Protein AF-C0HF50-F1 (afdb_monomer_lite)

pLDDT: mean 72.42, std 16.29, range [38.72, 94.12]

Secondary structure (DSSP, 8-state):
-HHHHTT---S-HHHHHHHHHHHHHHHHHHHHHHHHHHHHHHHTSTTHHHH----HHHHHHHHHTTT-------------------------------------

Sequence (104 aa):
MFQKQSKWVISDRDLQQKTCHLVVQAVVPVYRSFMQNYGPLVEQDVSASRYVKYSAEDLDKMLNTLFLSKPGRPMRAGSFQIKNSNDKITSAMTGLYRSASTLK

InterPro domains:
  IPR004140 Exocyst complex component Exo70 [PTHR12542] (2-67)
  IPR016159 Cullin repeat-like-containing domain superfamily [SSF74788] (2-67)
  IPR046364 Exocyst complex subunit Exo70, C-terminal [PF03081] (1-64)

Foldseek 3Di:
DLVVQQPAADPDPVVLQVVLVVVLVVPLVVVVVVCVVCVVVLVVDPVSCVPDPDDSVRVSVSSSSGNDPPPPPPPPPPPPPPPPPPPPPPPDDDDDDDDDDDDD

Radius of gyration: 35.07 Å; chains: 1; bounding box: 58×60×101 Å

Organism: Zea mays (NCBI:txid4577)

Structure (mmCIF, N/CA/C/O backbone):
data_AF-C0HF50-F1
#
_entry.id   AF-C0HF50-F1
#
loop_
_atom_site.group_PDB
_atom_site.id
_atom_site.type_symbol
_atom_site.label_atom_id
_atom_site.label_alt_id
_atom_site.label_comp_id
_atom_site.label_asym_id
_atom_site.label_entity_id
_atom_site.label_seq_id
_atom_site.pdbx_PDB_ins_code
_atom_site.Cartn_x
_atom_site.Cartn_y
_atom_site.Cartn_z
_atom_site.occupancy
_atom_site.B_iso_or_equiv
_atom_site.auth_seq_id
_atom_site.auth_comp_id
_atom_site.auth_asym_id
_atom_site.auth_atom_id
_atom_site.pdbx_PDB_model_num
ATOM 1 N N . MET A 1 1 ? -11.436 1.992 -6.227 1.00 63.19 1 MET A N 1
ATOM 2 C CA . MET A 1 1 ? -11.851 1.325 -4.969 1.00 63.19 1 MET A CA 1
ATOM 3 C C . MET A 1 1 ? -11.382 2.057 -3.713 1.00 63.19 1 MET A C 1
ATOM 5 O O . MET A 1 1 ? -12.225 2.320 -2.864 1.00 63.19 1 MET A O 1
ATOM 9 N N . PHE A 1 2 ? -10.109 2.463 -3.621 1.00 65.44 2 PHE A N 1
ATOM 10 C CA . PHE A 1 2 ? -9.532 3.113 -2.431 1.00 65.44 2 PHE A CA 1
ATOM 11 C C . PHE A 1 2 ? -10.361 4.280 -1.855 1.00 65.44 2 PHE A C 1
ATOM 13 O O . PHE A 1 2 ? -10.664 4.284 -0.671 1.00 65.44 2 PHE A O 1
ATOM 20 N N . GLN A 1 3 ? -10.836 5.219 -2.685 1.00 70.44 3 GLN A N 1
ATOM 21 C CA . GLN A 1 3 ? -11.644 6.365 -2.220 1.00 70.44 3 GLN A CA 1
ATOM 22 C C . GLN A 1 3 ? -12.982 5.995 -1.552 1.00 70.44 3 GLN A C 1
ATOM 24 O O . GLN A 1 3 ? -13.552 6.807 -0.824 1.00 70.44 3 GLN A O 1
ATOM 29 N N . LYS A 1 4 ? -13.531 4.809 -1.846 1.00 75.00 4 LYS A N 1
ATOM 30 C CA . LYS A 1 4 ? -14.760 4.320 -1.207 1.00 75.00 4 LYS A CA 1
ATOM 31 C C . LYS A 1 4 ? -14.433 3.681 0.144 1.00 75.00 4 LYS A C 1
ATOM 33 O O . LYS A 1 4 ? -15.082 4.007 1.129 1.00 75.00 4 LYS A O 1
ATOM 38 N N . GLN A 1 5 ? -13.400 2.840 0.188 1.00 70.56 5 GLN A N 1
ATOM 39 C CA . GLN A 1 5 ? -12.967 2.121 1.394 1.00 70.56 5 GLN A CA 1
ATOM 40 C C . GLN A 1 5 ? -12.298 3.034 2.427 1.00 70.56 5 GLN A C 1
ATOM 42 O O . GLN A 1 5 ? -12.470 2.829 3.620 1.00 70.56 5 GLN A O 1
ATOM 47 N N . SER A 1 6 ? -11.631 4.109 2.000 1.00 69.12 6 SER A N 1
ATOM 48 C CA . SER A 1 6 ? -11.047 5.107 2.907 1.00 69.12 6 SER A CA 1
ATOM 49 C C . SER A 1 6 ? -12.082 5.941 3.673 1.00 69.12 6 SER A C 1
ATOM 51 O O . SER A 1 6 ? -11.722 6.733 4.542 1.00 69.12 6 SER A O 1
ATOM 53 N N . LYS A 1 7 ? -13.375 5.803 3.348 1.00 74.88 7 LYS A N 1
ATOM 54 C CA . LYS A 1 7 ? -14.477 6.397 4.119 1.00 74.88 7 LYS A CA 1
ATOM 55 C C . LYS A 1 7 ? -14.957 5.491 5.248 1.00 74.88 7 LYS A C 1
ATOM 57 O O . LYS A 1 7 ? -15.673 5.974 6.119 1.00 74.88 7 LYS A O 1
ATOM 62 N N . TRP A 1 8 ? -14.625 4.204 5.208 1.00 83.19 8 TRP A N 1
ATOM 63 C CA . TRP A 1 8 ? -15.006 3.272 6.260 1.00 83.19 8 TRP A CA 1
ATOM 64 C C . TRP A 1 8 ? -14.126 3.505 7.477 1.00 83.19 8 TRP A C 1
ATOM 66 O O . TRP A 1 8 ? -12.946 3.818 7.346 1.00 83.19 8 TRP A O 1
ATOM 76 N N . VAL A 1 9 ? -14.718 3.373 8.656 1.00 79.75 9 VAL A N 1
ATOM 77 C CA . VAL A 1 9 ? -14.032 3.556 9.930 1.00 79.75 9 VAL A CA 1
ATOM 78 C C . VAL A 1 9 ? -14.242 2.292 10.741 1.00 79.75 9 VAL A C 1
ATOM 80 O O . VAL A 1 9 ? -15.377 1.859 10.923 1.00 79.75 9 VAL A O 1
ATOM 83 N N . ILE A 1 10 ? -13.142 1.709 11.208 1.00 83.81 10 ILE A N 1
ATOM 84 C CA . ILE A 1 10 ? -13.156 0.606 12.167 1.00 83.81 10 ILE A CA 1
ATOM 85 C C . ILE A 1 10 ? -12.795 1.219 13.524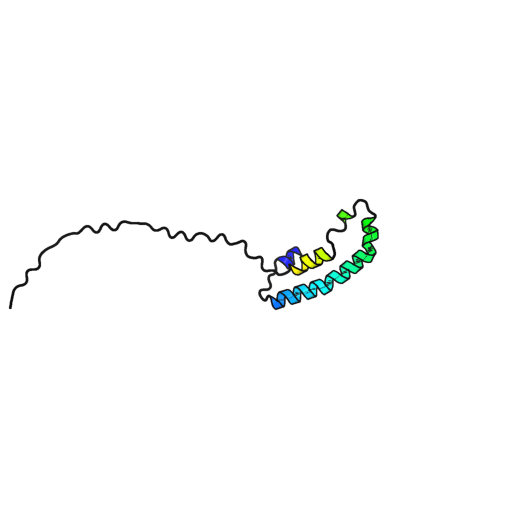 1.00 83.81 10 ILE A C 1
ATOM 87 O O . ILE A 1 10 ? -11.729 1.815 13.668 1.00 83.81 10 ILE A O 1
ATOM 91 N N . SER A 1 11 ? -13.709 1.135 14.495 1.00 81.00 11 SER A N 1
ATOM 92 C CA . SER A 1 11 ? -13.539 1.749 15.823 1.00 81.00 11 SER A CA 1
ATOM 93 C C . SER A 1 11 ? -12.514 1.015 16.691 1.00 81.00 11 SER A C 1
ATOM 95 O O . SER A 1 11 ? -11.818 1.642 17.486 1.00 81.00 11 SER A O 1
ATOM 97 N N . ASP A 1 12 ? -12.420 -0.306 16.529 1.00 88.00 12 ASP A N 1
ATOM 98 C CA . ASP A 1 12 ? -11.432 -1.148 17.201 1.00 88.00 12 ASP A CA 1
ATOM 99 C C . ASP A 1 12 ? -10.065 -1.000 16.518 1.00 88.00 12 ASP A C 1
ATOM 101 O O . ASP A 1 12 ? -9.905 -1.302 15.332 1.00 88.00 12 ASP A O 1
ATOM 105 N N . ARG A 1 13 ? -9.077 -0.517 17.275 1.00 85.81 13 ARG A N 1
ATOM 106 C CA . ARG A 1 13 ? -7.728 -0.230 16.776 1.00 85.81 13 ARG A CA 1
ATOM 107 C C . ARG A 1 13 ? -6.949 -1.497 16.437 1.00 85.81 13 ARG A C 1
ATOM 109 O O . ARG A 1 13 ? -6.258 -1.509 15.421 1.00 85.81 13 ARG A O 1
ATOM 116 N N . ASP A 1 14 ? -7.099 -2.562 17.217 1.00 87.19 14 ASP A N 1
ATOM 117 C CA . ASP A 1 14 ? -6.366 -3.810 16.999 1.00 87.19 14 ASP A CA 1
ATOM 118 C C . ASP A 1 14 ? -6.920 -4.547 15.782 1.00 87.19 14 ASP A C 1
ATOM 120 O O . ASP A 1 14 ? -6.167 -5.054 14.944 1.00 87.19 14 ASP A O 1
ATOM 124 N N . LEU A 1 15 ? -8.249 -4.571 15.648 1.00 89.25 15 LEU A N 1
ATOM 125 C CA . LEU A 1 15 ? -8.910 -5.135 14.474 1.00 89.25 15 LEU A CA 1
ATOM 126 C C . LEU A 1 15 ? -8.550 -4.352 13.207 1.00 89.25 15 LEU A C 1
ATOM 128 O O . LEU A 1 15 ? -8.251 -4.947 12.167 1.00 89.25 15 LEU A O 1
ATOM 132 N N . GLN A 1 16 ? -8.553 -3.022 13.294 1.00 88.75 16 GLN A N 1
ATOM 133 C CA . GLN A 1 16 ? -8.168 -2.146 12.196 1.00 88.75 16 GLN A CA 1
ATOM 134 C C . GLN A 1 16 ? -6.724 -2.413 11.755 1.00 88.75 16 GLN A C 1
ATOM 136 O O . GLN A 1 16 ? -6.489 -2.662 10.573 1.00 88.75 16 GLN A O 1
ATOM 141 N N . GLN A 1 17 ? -5.775 -2.423 12.693 1.00 88.62 17 GLN A N 1
ATOM 142 C CA . GLN A 1 17 ? -4.363 -2.643 12.394 1.00 88.62 17 GLN A CA 1
ATOM 143 C C . GLN A 1 17 ? -4.128 -4.014 11.749 1.00 88.62 17 GLN A C 1
ATOM 145 O O . GLN A 1 17 ? -3.437 -4.101 10.733 1.00 88.62 17 GLN A O 1
ATOM 150 N N . LYS A 1 18 ? -4.750 -5.078 12.277 1.00 92.56 18 LYS A N 1
ATOM 151 C CA . LYS A 1 18 ? -4.679 -6.426 11.686 1.00 92.56 18 LYS A CA 1
ATOM 152 C C . LYS A 1 18 ? -5.232 -6.450 10.265 1.00 92.56 18 LYS A C 1
ATOM 154 O O . LYS A 1 18 ? -4.618 -7.032 9.376 1.00 92.56 18 LYS A O 1
ATOM 159 N N . THR A 1 19 ? -6.361 -5.785 10.035 1.00 91.12 19 THR A N 1
ATOM 160 C CA . THR A 1 19 ? -6.985 -5.714 8.708 1.00 91.12 19 THR A CA 1
ATOM 161 C C . THR A 1 19 ? -6.083 -4.989 7.711 1.00 91.12 19 THR A C 1
ATOM 163 O O . THR A 1 19 ? -5.835 -5.513 6.627 1.00 91.12 19 THR A O 1
ATOM 166 N N . CYS A 1 20 ? -5.543 -3.820 8.075 1.00 90.25 20 CYS A N 1
ATOM 167 C CA . CYS A 1 20 ? -4.596 -3.090 7.229 1.00 90.25 20 CYS A CA 1
ATOM 168 C C . CYS A 1 20 ? -3.365 -3.939 6.906 1.00 90.25 20 CYS A C 1
ATOM 170 O O . CYS A 1 20 ? -2.970 -4.023 5.745 1.00 90.25 20 CYS A O 1
ATOM 172 N N . HIS A 1 21 ? -2.816 -4.631 7.907 1.00 91.56 21 HIS A N 1
ATOM 173 C CA . HIS A 1 21 ? -1.664 -5.506 7.723 1.00 91.56 21 HIS A CA 1
ATOM 174 C C . HIS A 1 21 ? -1.945 -6.641 6.727 1.00 91.56 21 HIS A C 1
ATOM 176 O O . HIS A 1 21 ? -1.149 -6.870 5.819 1.00 91.56 21 HIS A O 1
ATOM 182 N N . LEU A 1 22 ? -3.099 -7.308 6.835 1.00 93.56 22 LEU A N 1
ATOM 183 C CA . LEU A 1 22 ? -3.499 -8.362 5.896 1.00 93.56 22 LEU A CA 1
ATOM 184 C C . LEU A 1 22 ? -3.668 -7.830 4.466 1.00 93.56 22 LEU A C 1
ATOM 186 O O . LEU A 1 22 ? -3.246 -8.475 3.509 1.00 93.56 22 LEU A O 1
ATOM 190 N N . VAL A 1 23 ? -4.247 -6.637 4.306 1.00 92.19 23 VAL A N 1
ATOM 191 C CA . VAL A 1 23 ? -4.397 -5.998 2.989 1.00 92.19 23 VAL A CA 1
ATOM 192 C C . VAL A 1 23 ? -3.032 -5.667 2.380 1.00 92.19 23 VAL A C 1
ATOM 194 O O . VAL A 1 23 ? -2.807 -5.942 1.202 1.00 92.19 23 VAL A O 1
ATOM 197 N N . VAL A 1 24 ? -2.106 -5.120 3.171 1.00 93.19 24 VAL A N 1
ATOM 198 C CA . VAL A 1 24 ? -0.723 -4.850 2.746 1.00 93.19 24 VAL A CA 1
ATOM 199 C C . VAL A 1 24 ? -0.037 -6.141 2.299 1.00 93.19 24 VAL A C 1
ATOM 201 O O . VAL A 1 24 ? 0.507 -6.188 1.196 1.00 93.19 24 VAL A O 1
ATOM 204 N N . GLN A 1 25 ? -0.122 -7.204 3.103 1.00 93.12 25 GLN A N 1
ATOM 205 C CA . GLN A 1 25 ? 0.463 -8.505 2.774 1.00 93.12 25 GLN A CA 1
ATOM 206 C C . GLN A 1 25 ? -0.137 -9.133 1.511 1.00 93.12 25 GLN A C 1
ATOM 208 O O . GLN A 1 25 ? 0.568 -9.834 0.794 1.00 93.12 25 GLN A O 1
ATOM 213 N N . ALA A 1 26 ? -1.407 -8.874 1.204 1.00 93.19 26 ALA A N 1
ATOM 214 C CA . ALA A 1 26 ? -2.034 -9.380 -0.013 1.00 93.19 26 ALA A CA 1
ATOM 215 C C . ALA A 1 26 ? -1.639 -8.576 -1.266 1.00 93.19 26 ALA A C 1
ATOM 217 O O . ALA A 1 26 ? -1.448 -9.148 -2.337 1.00 93.19 26 ALA A O 1
ATOM 218 N N . VAL A 1 27 ? -1.531 -7.248 -1.155 1.00 92.00 27 VAL A N 1
ATOM 219 C CA . VAL A 1 27 ? -1.392 -6.354 -2.319 1.00 92.00 27 VAL A CA 1
ATOM 220 C C . VAL A 1 27 ? 0.066 -6.026 -2.643 1.00 92.00 27 VAL A C 1
ATOM 222 O O . VAL A 1 27 ? 0.450 -6.043 -3.814 1.00 92.00 27 VAL A O 1
ATOM 225 N N . VAL A 1 28 ? 0.896 -5.730 -1.637 1.00 93.06 28 VAL A N 1
ATOM 226 C CA . VAL A 1 28 ? 2.276 -5.257 -1.852 1.00 93.06 28 VAL A CA 1
ATOM 227 C C . VAL A 1 28 ? 3.156 -6.304 -2.544 1.00 93.06 28 VAL A C 1
ATOM 229 O O . VAL A 1 28 ? 3.847 -5.926 -3.492 1.00 93.06 28 VAL A O 1
ATOM 232 N N . PRO A 1 29 ? 3.134 -7.603 -2.180 1.00 93.69 29 PRO A N 1
ATOM 233 C CA . PRO A 1 29 ? 3.953 -8.605 -2.868 1.00 93.69 29 PRO A CA 1
ATOM 234 C C . PRO A 1 29 ? 3.592 -8.754 -4.349 1.00 93.69 29 PRO A C 1
ATOM 236 O O . PRO A 1 29 ? 4.478 -8.841 -5.198 1.00 93.69 29 PRO A O 1
ATOM 239 N N . VAL A 1 30 ? 2.296 -8.704 -4.670 1.00 94.12 30 VAL A N 1
ATOM 240 C CA . VAL A 1 30 ? 1.802 -8.778 -6.052 1.00 94.12 30 VAL A CA 1
ATOM 241 C C . VAL A 1 30 ? 2.251 -7.553 -6.846 1.00 94.12 30 VAL A C 1
ATOM 243 O O . VAL A 1 30 ? 2.765 -7.689 -7.955 1.00 94.12 30 VAL A O 1
ATOM 246 N N . TYR A 1 31 ? 2.128 -6.356 -6.266 1.00 92.25 31 TYR A N 1
ATOM 247 C CA . TYR A 1 31 ? 2.587 -5.131 -6.916 1.00 92.25 31 TYR A CA 1
ATOM 248 C C . TYR A 1 31 ? 4.106 -5.104 -7.120 1.00 92.25 31 TYR A C 1
ATOM 250 O O . TYR A 1 31 ? 4.574 -4.694 -8.179 1.00 92.25 31 TYR A O 1
ATOM 258 N N . ARG A 1 32 ? 4.888 -5.584 -6.144 1.00 91.19 32 ARG A N 1
ATOM 259 C CA . ARG A 1 32 ? 6.346 -5.708 -6.284 1.00 91.19 32 ARG A CA 1
ATOM 260 C C . ARG A 1 32 ? 6.720 -6.646 -7.424 1.00 91.19 32 ARG A C 1
ATOM 262 O O . ARG A 1 32 ? 7.560 -6.283 -8.239 1.00 91.19 32 ARG A O 1
ATOM 269 N N . SER A 1 33 ? 6.069 -7.805 -7.517 1.00 92.38 33 SER A N 1
ATOM 270 C CA . SER A 1 33 ? 6.276 -8.727 -8.636 1.00 92.38 33 SER A CA 1
ATOM 271 C C . SER A 1 33 ? 5.919 -8.072 -9.976 1.00 92.38 33 SER A C 1
ATOM 273 O O . SER A 1 33 ? 6.682 -8.164 -10.935 1.00 92.38 33 SER A O 1
ATOM 275 N N . PHE A 1 34 ? 4.811 -7.330 -10.044 1.00 90.12 34 PHE A N 1
ATOM 276 C CA . PHE A 1 34 ? 4.438 -6.571 -11.238 1.00 90.12 34 PHE A CA 1
ATOM 277 C C . PHE A 1 34 ? 5.507 -5.531 -11.621 1.00 90.12 34 PHE A C 1
ATOM 279 O O . PHE A 1 34 ? 5.940 -5.489 -12.769 1.00 90.12 34 PHE A O 1
ATOM 286 N N . MET A 1 35 ? 6.005 -4.746 -10.665 1.00 87.38 35 MET A N 1
ATOM 287 C CA . MET A 1 35 ? 7.053 -3.750 -10.913 1.00 87.38 35 MET A CA 1
ATOM 288 C C . MET A 1 35 ? 8.392 -4.365 -11.328 1.00 87.38 35 MET A C 1
ATOM 290 O O . MET A 1 35 ? 9.073 -3.799 -12.172 1.00 87.38 35 MET A O 1
ATOM 294 N N . GLN A 1 36 ? 8.760 -5.537 -10.814 1.00 86.81 36 GLN A N 1
ATOM 295 C CA . GLN A 1 36 ? 9.986 -6.219 -11.245 1.00 86.81 36 GLN A CA 1
ATOM 296 C C . GLN A 1 36 ? 9.927 -6.670 -12.710 1.00 86.81 36 GLN A C 1
ATOM 298 O O . GLN A 1 36 ? 10.929 -6.595 -13.412 1.00 86.81 36 GLN A O 1
ATOM 303 N N . ASN A 1 37 ? 8.757 -7.116 -13.177 1.00 86.62 37 ASN A N 1
ATOM 304 C CA . ASN A 1 37 ? 8.588 -7.623 -14.540 1.00 86.62 37 ASN A CA 1
ATOM 305 C C . ASN A 1 37 ? 8.312 -6.510 -15.563 1.00 86.62 37 ASN A C 1
ATOM 307 O O . ASN A 1 37 ? 8.801 -6.567 -16.687 1.00 86.62 37 ASN A O 1
ATOM 311 N N . TYR A 1 38 ? 7.524 -5.503 -15.181 1.00 82.75 38 TYR A N 1
ATOM 312 C CA . TYR A 1 38 ? 7.036 -4.466 -16.095 1.00 82.75 38 TYR A CA 1
ATOM 313 C C . TYR A 1 38 ? 7.663 -3.089 -15.859 1.00 82.75 38 TYR A C 1
ATOM 315 O O . TYR A 1 38 ? 7.564 -2.231 -16.730 1.00 82.75 38 TYR A O 1
ATOM 323 N N . GLY A 1 39 ? 8.338 -2.866 -14.728 1.00 81.19 39 GLY A N 1
ATOM 324 C CA . GLY A 1 39 ? 9.030 -1.609 -14.421 1.00 81.19 39 GLY A CA 1
ATOM 325 C C . GLY A 1 39 ? 10.023 -1.194 -15.511 1.00 81.19 39 GLY A C 1
ATOM 326 O O . GLY A 1 39 ? 9.867 -0.103 -16.052 1.00 81.19 39 GLY A O 1
ATOM 327 N N . PRO A 1 40 ? 10.947 -2.071 -15.950 1.00 79.88 40 PRO A N 1
ATOM 328 C CA . PRO A 1 40 ? 11.899 -1.738 -17.015 1.00 79.88 40 PRO A CA 1
ATOM 329 C C . PRO A 1 40 ? 11.240 -1.413 -18.365 1.00 79.88 40 PRO A C 1
ATOM 331 O O . PRO A 1 40 ? 11.764 -0.614 -19.137 1.00 79.88 40 PRO A O 1
ATOM 334 N N . LEU A 1 41 ? 10.080 -2.018 -18.649 1.00 74.75 41 LEU A N 1
ATOM 335 C CA . LEU A 1 41 ? 9.308 -1.766 -19.872 1.00 74.75 41 LEU A CA 1
ATOM 336 C C . LEU A 1 41 ? 8.606 -0.405 -19.831 1.00 74.75 41 LEU A C 1
ATOM 338 O O . LEU A 1 41 ? 8.420 0.228 -20.864 1.00 74.75 41 LEU A O 1
ATOM 342 N N . VAL A 1 42 ? 8.218 0.040 -18.636 1.00 70.75 42 VAL A N 1
ATOM 343 C CA . VAL A 1 42 ? 7.544 1.322 -18.422 1.00 70.75 42 VAL A CA 1
ATOM 344 C C . VAL A 1 42 ? 8.544 2.475 -18.289 1.00 70.75 42 VAL A C 1
ATOM 346 O O . VAL A 1 42 ? 8.254 3.577 -18.746 1.00 70.75 42 VAL A O 1
ATOM 349 N N . GLU A 1 43 ? 9.723 2.231 -17.712 1.00 69.06 43 GLU A N 1
ATOM 350 C CA . GLU A 1 43 ? 10.795 3.223 -17.538 1.00 69.06 43 GLU A CA 1
ATOM 351 C C . GLU A 1 43 ? 11.526 3.583 -18.840 1.00 69.06 43 GLU A C 1
ATOM 353 O O . GLU A 1 43 ? 12.081 4.676 -18.940 1.00 69.06 43 GLU A O 1
ATOM 358 N N . GLN A 1 44 ? 11.505 2.707 -19.852 1.00 63.16 44 GLN A N 1
ATOM 359 C CA . GLN A 1 44 ? 12.065 3.007 -21.178 1.00 63.16 44 GLN A CA 1
ATOM 360 C C . GLN A 1 44 ? 11.265 4.059 -21.956 1.00 63.16 44 GLN A C 1
ATOM 362 O O . GLN A 1 44 ? 11.794 4.670 -22.886 1.00 63.16 44 GLN A O 1
ATOM 367 N N . ASP A 1 45 ? 10.002 4.289 -21.597 1.00 64.81 45 ASP A N 1
ATOM 368 C CA . ASP A 1 45 ? 9.186 5.323 -22.218 1.00 64.81 45 ASP A CA 1
ATOM 369 C C . ASP A 1 45 ? 9.511 6.684 -21.575 1.00 64.81 45 ASP A C 1
ATOM 371 O O . ASP A 1 45 ? 9.510 6.835 -20.353 1.00 64.81 45 ASP A O 1
ATOM 375 N N . VAL A 1 46 ? 9.722 7.718 -22.399 1.00 63.75 46 VAL A N 1
ATOM 376 C CA . VAL A 1 46 ? 9.930 9.124 -21.974 1.00 63.75 46 VAL A CA 1
ATOM 377 C C . VAL A 1 46 ? 8.801 9.618 -21.054 1.00 63.75 46 VAL A C 1
ATOM 379 O O . VAL A 1 46 ? 8.924 10.620 -20.350 1.00 63.75 46 VAL A O 1
ATOM 382 N N . SER A 1 47 ? 7.685 8.892 -21.034 1.00 66.94 47 SER A N 1
ATOM 383 C CA . SER A 1 47 ? 6.525 9.146 -20.210 1.00 66.94 47 SER A CA 1
ATOM 384 C C . SER A 1 47 ? 6.245 8.126 -19.102 1.00 66.94 47 SER A C 1
ATOM 386 O O . SER A 1 47 ? 5.102 8.015 -18.659 1.00 66.94 47 SER A O 1
ATOM 388 N N . ALA A 1 48 ? 7.271 7.443 -18.590 1.00 64.75 48 ALA A N 1
ATOM 389 C CA . ALA A 1 48 ? 7.194 6.504 -17.465 1.00 64.75 48 ALA A CA 1
ATOM 390 C C . ALA A 1 48 ? 6.351 7.005 -16.269 1.00 64.75 48 ALA A C 1
ATOM 392 O O . ALA A 1 48 ? 5.552 6.263 -15.691 1.00 64.75 48 ALA A O 1
ATOM 393 N N . SER A 1 49 ? 6.447 8.301 -15.949 1.00 66.06 49 SER A N 1
ATOM 394 C CA . SER A 1 49 ? 5.687 8.951 -14.869 1.00 66.06 49 SER A CA 1
ATOM 395 C C . SER A 1 49 ? 4.170 9.022 -15.107 1.00 66.06 49 SER A C 1
ATOM 397 O O . SER A 1 49 ? 3.407 9.242 -14.166 1.00 66.06 49 SER A O 1
ATOM 399 N N . ARG A 1 50 ? 3.701 8.821 -16.348 1.00 75.25 50 ARG A N 1
ATOM 400 C CA . ARG A 1 50 ? 2.268 8.722 -16.680 1.00 75.25 50 ARG A CA 1
ATOM 401 C C . ARG A 1 50 ? 1.681 7.359 -16.323 1.00 75.25 50 ARG A C 1
ATOM 403 O O . ARG A 1 50 ? 0.473 7.270 -16.110 1.00 75.25 50 ARG A O 1
ATOM 410 N N . TYR A 1 51 ? 2.514 6.324 -16.250 1.00 73.75 51 TYR A N 1
ATOM 411 C CA . TYR A 1 51 ? 2.075 4.938 -16.095 1.00 73.75 51 TYR A CA 1
ATOM 412 C C . TYR A 1 51 ? 2.280 4.408 -14.672 1.00 73.75 51 TYR A C 1
ATOM 414 O O . TYR A 1 51 ? 1.412 3.702 -14.159 1.00 73.75 51 TYR A O 1
ATOM 422 N N . VAL A 1 52 ? 3.371 4.791 -13.997 1.00 79.88 52 VAL A N 1
ATOM 423 C CA . VAL A 1 52 ? 3.634 4.412 -12.599 1.00 79.88 52 VAL A CA 1
ATOM 424 C C . VAL A 1 52 ? 3.464 5.626 -11.698 1.00 79.88 52 VAL A C 1
ATOM 426 O O . VAL A 1 52 ? 4.244 6.572 -11.736 1.00 79.88 52 VAL A O 1
ATOM 429 N N . LYS A 1 53 ? 2.414 5.592 -10.873 1.00 81.12 53 LYS A N 1
ATOM 430 C CA . LYS A 1 53 ? 2.043 6.705 -9.986 1.00 81.12 53 LYS A CA 1
ATOM 431 C C . LYS A 1 53 ? 2.464 6.512 -8.528 1.00 81.12 53 LYS A C 1
ATOM 433 O O . LYS A 1 53 ? 2.526 7.489 -7.790 1.00 81.12 53 LYS A O 1
ATOM 438 N N . TYR A 1 54 ? 2.722 5.274 -8.110 1.00 82.88 54 TYR A N 1
ATOM 439 C CA . TYR A 1 54 ? 3.061 4.935 -6.728 1.00 82.88 54 TYR A CA 1
ATOM 440 C C . TYR A 1 54 ? 4.205 3.925 -6.694 1.00 82.88 54 TYR A C 1
ATOM 442 O O . TYR A 1 54 ? 4.206 2.968 -7.468 1.00 82.88 54 TYR A O 1
ATOM 450 N N . SER A 1 55 ? 5.154 4.105 -5.778 1.00 86.31 55 SER A N 1
ATOM 451 C CA . SER A 1 55 ? 6.125 3.059 -5.449 1.00 86.31 55 SER A CA 1
ATOM 452 C C . SER A 1 55 ? 5.475 1.960 -4.597 1.00 86.31 55 SER A C 1
ATOM 454 O O . SER A 1 55 ? 4.365 2.125 -4.076 1.00 86.31 55 SER A O 1
ATOM 456 N N . ALA A 1 56 ? 6.155 0.821 -4.441 1.00 86.81 56 ALA A N 1
ATOM 457 C CA . ALA A 1 56 ? 5.683 -0.237 -3.549 1.00 86.81 56 ALA A CA 1
ATOM 458 C C . ALA A 1 56 ? 5.620 0.252 -2.091 1.00 86.81 56 ALA A C 1
ATOM 460 O O . ALA A 1 56 ? 4.701 -0.103 -1.355 1.00 86.81 56 ALA A O 1
ATOM 461 N N . GLU A 1 57 ? 6.566 1.104 -1.699 1.00 87.94 57 GLU A N 1
ATOM 462 C CA . GLU A 1 57 ? 6.641 1.747 -0.390 1.00 87.94 57 GLU A CA 1
ATOM 463 C C . GLU A 1 57 ? 5.495 2.746 -0.178 1.00 87.94 57 GLU A C 1
ATOM 465 O O . GLU A 1 57 ? 4.915 2.812 0.906 1.00 87.94 57 GLU A O 1
ATOM 470 N N . ASP A 1 58 ? 5.135 3.519 -1.205 1.00 87.69 58 ASP A N 1
ATOM 471 C CA . ASP A 1 58 ? 4.025 4.473 -1.112 1.00 87.69 58 ASP A CA 1
ATOM 472 C C . ASP A 1 58 ? 2.670 3.767 -1.052 1.00 87.69 58 ASP A C 1
ATOM 474 O O . ASP A 1 58 ? 1.779 4.210 -0.323 1.00 87.69 58 ASP A O 1
ATOM 478 N N . LEU A 1 59 ? 2.511 2.649 -1.769 1.00 89.56 59 LEU A N 1
ATOM 479 C CA . LEU A 1 59 ? 1.325 1.801 -1.654 1.00 89.56 59 LEU A CA 1
ATOM 480 C C . LEU A 1 59 ? 1.188 1.210 -0.254 1.00 89.56 59 LEU A C 1
ATOM 482 O O . LEU A 1 59 ? 0.093 1.255 0.299 1.00 89.56 59 LEU A O 1
ATOM 486 N N . ASP A 1 60 ? 2.273 0.706 0.332 1.00 88.88 60 ASP A N 1
ATOM 487 C CA . ASP A 1 60 ? 2.276 0.196 1.705 1.00 88.88 60 ASP A CA 1
ATOM 488 C C . ASP A 1 60 ? 1.807 1.278 2.692 1.00 88.88 60 ASP A C 1
ATOM 490 O O . ASP A 1 60 ? 0.824 1.106 3.419 1.00 88.88 60 ASP A O 1
ATOM 494 N N . LYS A 1 61 ? 2.412 2.472 2.637 1.00 89.62 61 LYS A N 1
ATOM 495 C CA . LYS A 1 61 ? 1.992 3.617 3.463 1.00 89.62 61 LYS A CA 1
ATOM 496 C C . LYS A 1 61 ? 0.520 3.964 3.248 1.00 89.62 61 LYS A C 1
ATOM 498 O O . LYS A 1 61 ? -0.215 4.141 4.216 1.00 89.62 61 LYS A O 1
ATOM 503 N N . MET A 1 62 ? 0.067 4.038 1.998 1.00 87.31 62 MET A N 1
ATOM 504 C CA . MET A 1 62 ? -1.316 4.378 1.669 1.00 87.31 62 MET A CA 1
ATOM 505 C C . MET A 1 62 ? -2.304 3.332 2.208 1.00 87.31 62 MET A C 1
ATOM 507 O O . MET A 1 62 ? -3.337 3.698 2.771 1.00 87.31 62 MET A O 1
ATOM 511 N N . LEU A 1 63 ? -1.992 2.043 2.083 1.00 88.69 63 LEU A N 1
ATOM 512 C CA . LEU A 1 63 ? -2.834 0.958 2.587 1.00 88.69 63 LEU A CA 1
ATOM 513 C C . LEU A 1 63 ? -2.870 0.921 4.119 1.00 88.69 63 LEU A C 1
ATOM 515 O O . LEU A 1 63 ? -3.941 0.714 4.681 1.00 88.69 63 LEU A O 1
ATOM 519 N N . ASN A 1 64 ? -1.766 1.229 4.803 1.00 86.94 64 ASN A N 1
ATOM 520 C CA . ASN A 1 64 ? -1.755 1.369 6.264 1.00 86.94 64 ASN A CA 1
ATOM 521 C C . ASN A 1 64 ? -2.623 2.533 6.767 1.00 86.94 64 ASN A C 1
ATOM 523 O O . ASN A 1 64 ? -3.084 2.508 7.906 1.00 86.94 64 ASN A O 1
ATOM 527 N N . THR A 1 65 ? -2.892 3.538 5.924 1.00 84.69 65 THR A N 1
ATOM 528 C CA . THR A 1 65 ? -3.830 4.625 6.258 1.00 84.69 65 THR A CA 1
ATOM 529 C C . THR A 1 65 ? -5.309 4.279 6.022 1.00 84.69 65 THR A C 1
ATOM 531 O O . THR A 1 65 ? -6.185 5.109 6.289 1.00 84.69 65 THR A O 1
ATOM 534 N N . LEU A 1 66 ? -5.628 3.071 5.539 1.00 81.44 66 LEU A N 1
ATOM 535 C CA . LEU A 1 66 ? -7.016 2.628 5.402 1.00 81.44 66 LEU A CA 1
ATOM 536 C C . LEU A 1 66 ? -7.699 2.518 6.766 1.00 81.44 66 LEU A C 1
ATOM 538 O O . LEU A 1 66 ? -7.081 2.227 7.784 1.00 81.44 66 LEU A O 1
ATOM 542 N N . PHE A 1 67 ? -9.009 2.755 6.776 1.00 77.19 67 PHE A N 1
ATOM 543 C CA . PHE A 1 67 ? -9.862 2.601 7.957 1.00 77.19 67 PHE A CA 1
ATOM 544 C C . PHE A 1 67 ? -9.489 3.463 9.168 1.00 77.19 67 PHE A C 1
ATOM 546 O O . PHE A 1 67 ? -10.049 3.274 10.251 1.00 77.19 67 PHE A O 1
ATOM 553 N N . LEU A 1 68 ? -8.562 4.418 9.031 1.00 76.00 68 LEU A N 1
ATOM 554 C CA . LEU A 1 68 ? -8.345 5.424 10.059 1.00 76.00 68 LEU A CA 1
ATOM 555 C C . LEU A 1 68 ? -9.615 6.259 10.175 1.00 76.00 68 LEU A C 1
ATOM 557 O O . LEU A 1 68 ? -10.057 6.888 9.210 1.00 76.00 68 LEU A O 1
ATOM 561 N N . SER A 1 69 ? -10.176 6.296 11.386 1.00 63.44 69 SER A N 1
ATOM 562 C CA . SER A 1 69 ? -11.087 7.369 11.759 1.00 63.44 69 SER A CA 1
ATOM 563 C C . SER A 1 69 ? -10.365 8.664 11.430 1.00 63.44 69 SER A C 1
ATOM 565 O O . SER A 1 69 ? -9.292 8.927 11.982 1.00 63.44 69 SER A O 1
ATOM 567 N N . LYS A 1 70 ? -10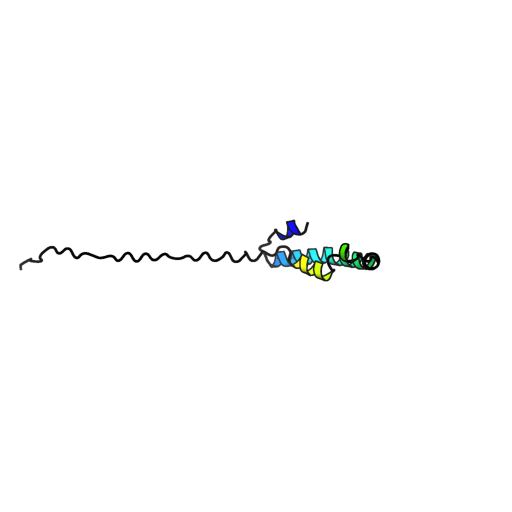.890 9.438 10.471 1.00 63.97 70 LYS A N 1
ATOM 568 C CA . LYS A 1 70 ? -10.395 10.796 10.259 1.00 63.97 70 LYS A CA 1
ATOM 569 C C . LYS A 1 70 ? -10.448 11.430 11.642 1.00 63.97 70 LYS A C 1
ATOM 571 O O . LYS A 1 70 ? -11.551 11.427 12.196 1.00 63.97 70 LYS A O 1
ATOM 576 N N . PRO A 1 71 ? -9.329 11.923 12.216 1.00 54.03 71 PRO A N 1
ATOM 577 C CA . PRO A 1 71 ? -9.447 12.786 13.374 1.00 54.03 71 PRO A CA 1
ATOM 578 C C . PRO A 1 71 ? -10.413 13.849 12.892 1.00 54.03 71 PRO A C 1
ATOM 580 O O . PRO A 1 71 ? -10.139 14.503 11.876 1.00 54.03 71 PRO A O 1
ATOM 583 N N . GLY A 1 72 ? -11.625 13.843 13.463 1.00 48.31 72 GLY A N 1
ATOM 584 C CA . GLY A 1 72 ? -12.685 14.724 13.015 1.00 48.31 72 GLY A CA 1
ATOM 585 C C . GLY A 1 72 ? -12.018 16.072 12.885 1.00 48.31 72 GLY A C 1
ATOM 586 O O . GLY A 1 72 ? -11.280 16.445 13.804 1.00 48.31 72 GLY A O 1
ATOM 587 N N . ARG A 1 73 ? -12.157 16.727 11.713 1.00 50.03 73 ARG A N 1
ATOM 588 C CA . ARG A 1 73 ? -11.776 18.143 11.564 1.00 50.03 73 ARG A CA 1
ATOM 589 C C . ARG A 1 73 ? -12.070 18.747 12.921 1.00 50.03 73 ARG A C 1
ATOM 591 O O . ARG A 1 73 ? -13.224 18.529 13.304 1.00 50.03 73 ARG A O 1
ATOM 598 N N . PRO A 1 74 ? -11.097 19.323 13.660 1.00 52.50 74 PRO A N 1
ATOM 599 C CA . PRO A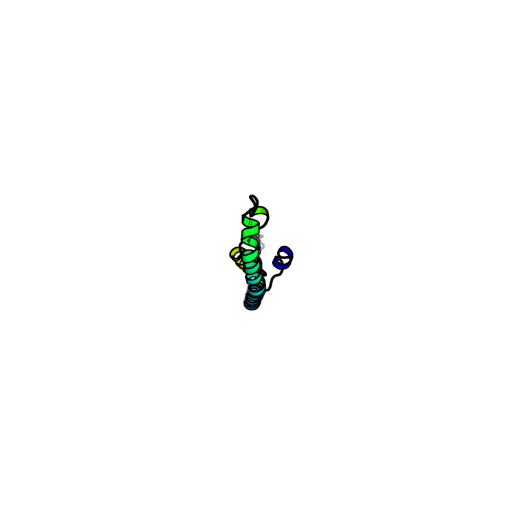 1 74 ? -11.369 19.800 15.004 1.00 52.50 74 PRO A CA 1
ATOM 600 C C . PRO A 1 74 ? -12.643 20.593 14.844 1.00 52.50 74 PRO A C 1
ATOM 602 O O . PRO A 1 74 ? -12.670 21.556 14.069 1.00 52.50 74 PRO A O 1
ATOM 605 N N . MET A 1 75 ? -13.741 20.035 15.366 1.00 53.50 75 MET A N 1
ATOM 606 C CA . MET A 1 75 ? -15.035 20.670 15.284 1.00 53.50 75 MET A CA 1
ATOM 607 C C . MET A 1 75 ? -14.698 21.939 16.008 1.00 53.50 75 MET A C 1
ATOM 609 O O . MET A 1 75 ? -14.321 21.836 17.177 1.00 53.50 75 MET A O 1
ATOM 613 N N . ARG A 1 76 ? -14.586 23.060 15.268 1.00 56.75 76 ARG A N 1
ATOM 614 C CA . ARG A 1 76 ? -14.222 24.347 15.854 1.00 56.75 76 ARG A CA 1
ATOM 615 C C . ARG A 1 76 ? -15.082 24.377 17.085 1.00 56.75 76 ARG A C 1
ATOM 617 O O . ARG A 1 76 ? -16.297 24.284 16.911 1.00 56.75 76 ARG A O 1
ATOM 624 N N . ALA A 1 77 ? -14.454 24.299 18.258 1.00 56.19 77 ALA A N 1
ATOM 625 C CA . ALA A 1 77 ? -15.178 24.274 19.503 1.00 56.19 77 ALA A CA 1
ATOM 626 C C . ALA A 1 77 ? -15.957 25.572 19.425 1.00 56.19 77 ALA A C 1
ATOM 628 O O . ALA A 1 77 ? -15.360 26.649 19.477 1.00 56.19 77 ALA A O 1
ATOM 629 N N . GLY A 1 78 ? -17.234 25.459 19.050 1.00 52.81 78 GLY A N 1
ATOM 630 C CA . GLY A 1 78 ? -18.122 26.587 18.935 1.00 52.81 78 GLY A CA 1
ATOM 631 C C . GLY A 1 78 ? -18.086 27.104 20.340 1.00 52.81 78 GLY A C 1
ATOM 632 O O . GLY A 1 78 ? -18.471 26.380 21.257 1.00 52.81 78 GLY A O 1
ATOM 633 N N . SER A 1 79 ? -17.431 28.245 20.512 1.00 61.06 79 SER A N 1
ATOM 634 C CA . SER A 1 79 ? -17.270 28.854 21.806 1.00 61.06 79 SER A CA 1
ATOM 635 C C . SER A 1 79 ? -18.667 28.902 22.399 1.00 61.06 79 SER A C 1
ATOM 637 O O . SER A 1 79 ? -19.559 29.559 21.860 1.00 61.06 79 SER A O 1
ATOM 639 N N . PHE A 1 80 ? -18.888 28.134 23.462 1.00 59.25 80 PHE A N 1
ATOM 640 C CA . PHE A 1 80 ? -20.063 28.308 24.290 1.00 59.25 80 PHE A CA 1
ATOM 641 C C . PHE A 1 80 ? -19.858 29.657 24.974 1.00 59.25 80 PHE A C 1
ATOM 643 O O . PHE A 1 80 ? -19.350 29.738 26.087 1.00 59.25 80 PHE A O 1
ATOM 65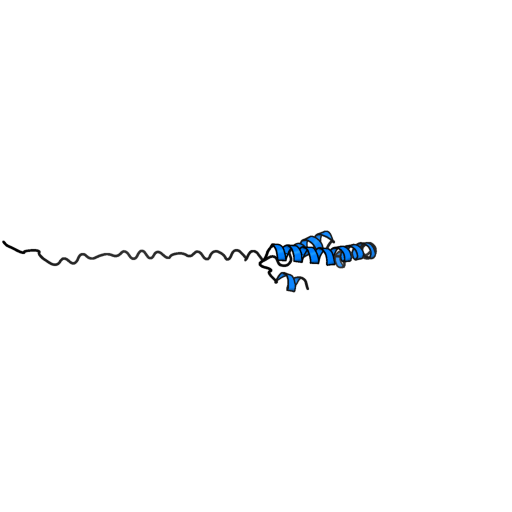0 N N . GLN A 1 81 ? -20.146 30.738 24.249 1.00 60.78 81 GLN A N 1
ATOM 651 C CA . GLN A 1 81 ? -20.181 32.070 24.814 1.00 60.78 81 GLN A CA 1
ATOM 652 C C . GLN A 1 81 ? -21.437 32.120 25.667 1.00 60.78 81 GLN A C 1
ATOM 654 O O . GLN A 1 81 ? -22.544 32.345 25.176 1.00 60.78 81 GLN A O 1
ATOM 659 N N . ILE A 1 82 ? -21.253 31.859 26.957 1.00 57.44 82 ILE A N 1
ATOM 660 C CA . ILE A 1 82 ? -22.220 32.199 27.987 1.00 57.44 82 ILE A CA 1
ATOM 661 C C . ILE A 1 82 ? -22.330 33.723 27.943 1.00 57.44 82 ILE A C 1
ATOM 663 O O . ILE A 1 82 ? -21.472 34.449 28.443 1.00 57.44 82 ILE A O 1
ATOM 667 N N . LYS A 1 83 ? -23.356 34.220 27.251 1.00 58.47 83 LYS A N 1
ATOM 668 C CA . LYS A 1 83 ? -23.696 35.638 27.216 1.00 58.47 83 LYS A CA 1
ATOM 669 C C . LYS A 1 83 ? -24.196 36.007 28.609 1.00 58.47 83 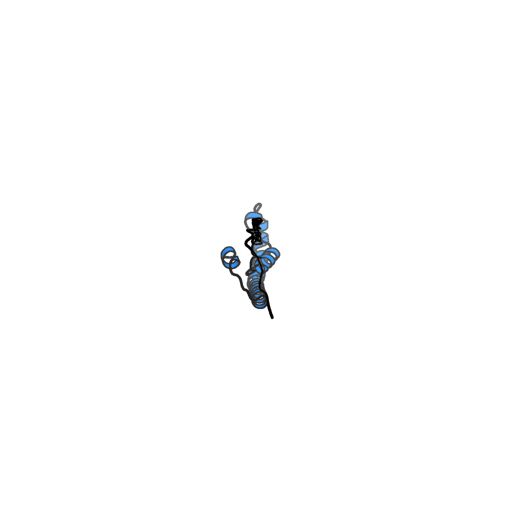LYS A C 1
ATOM 671 O O . LYS A 1 83 ? -25.365 35.816 28.919 1.00 58.47 83 LYS A O 1
ATOM 676 N N . ASN A 1 84 ? -23.291 36.487 29.455 1.00 59.06 84 ASN A N 1
ATOM 677 C CA . ASN A 1 84 ? -23.639 37.016 30.764 1.00 59.06 84 ASN A CA 1
ATOM 678 C C . ASN A 1 84 ? -24.319 38.379 30.550 1.00 59.06 84 ASN A C 1
ATOM 680 O O . ASN A 1 84 ? -23.650 39.394 30.351 1.00 59.06 84 ASN A O 1
ATOM 684 N N . SER A 1 85 ? -25.652 38.399 30.487 1.00 59.44 85 SER A N 1
ATOM 685 C CA . SER A 1 85 ? -26.426 39.637 30.557 1.00 59.44 85 SER A CA 1
ATOM 686 C C . SER A 1 85 ? -26.387 40.130 32.000 1.00 59.44 85 SER A C 1
ATOM 688 O O . SER A 1 85 ? -27.080 39.604 32.867 1.00 59.44 85 SER A O 1
ATOM 690 N N . ASN A 1 86 ? -25.541 41.129 32.259 1.00 61.09 86 ASN A N 1
ATOM 691 C CA . ASN A 1 86 ? -25.575 41.918 33.487 1.00 61.09 86 ASN A CA 1
ATOM 692 C C . ASN A 1 86 ? -26.824 42.810 33.483 1.00 61.09 86 ASN A C 1
ATOM 694 O O . ASN A 1 86 ? -26.727 44.025 33.310 1.00 61.09 86 ASN A O 1
ATOM 698 N N . ASP A 1 87 ? -27.992 42.211 33.694 1.00 56.94 87 ASP A N 1
ATOM 699 C CA . ASP A 1 87 ? -29.169 42.970 34.090 1.00 56.94 87 ASP A CA 1
ATOM 700 C C . ASP A 1 87 ? -29.040 43.253 35.583 1.00 56.94 87 ASP A C 1
ATOM 702 O O . ASP A 1 87 ? -29.317 42.436 36.461 1.00 56.94 87 ASP A O 1
ATOM 706 N N . LYS A 1 88 ? -28.500 44.441 35.843 1.00 51.16 88 LYS A N 1
ATOM 707 C CA . LYS A 1 88 ? -28.407 45.104 37.136 1.00 51.16 88 LYS A CA 1
ATOM 708 C C . LYS A 1 88 ? -29.782 45.068 37.813 1.00 51.16 88 LYS A C 1
ATOM 710 O O . LYS A 1 88 ? -30.644 45.888 37.507 1.00 51.16 88 LYS A O 1
ATOM 715 N N . ILE A 1 89 ? -29.978 44.135 38.744 1.00 57.12 89 ILE A N 1
ATOM 716 C CA . ILE A 1 89 ? -31.157 44.091 39.615 1.00 57.12 89 ILE A CA 1
ATOM 717 C C . ILE A 1 89 ? -31.081 45.313 40.537 1.00 57.12 89 ILE A C 1
ATOM 719 O O . ILE A 1 89 ? -30.474 45.283 41.606 1.00 57.12 89 ILE A O 1
ATOM 723 N N . THR A 1 90 ? -31.662 46.433 40.112 1.00 56.88 90 THR A N 1
ATOM 724 C CA . THR A 1 90 ? -31.928 47.561 41.003 1.00 56.88 90 THR A CA 1
ATOM 725 C C . THR A 1 90 ? -33.159 47.218 41.831 1.00 56.88 90 THR A C 1
ATOM 727 O O . THR A 1 90 ? -34.290 47.465 41.419 1.00 56.88 90 THR A O 1
ATOM 730 N N . SER A 1 91 ? -32.935 46.618 42.998 1.00 54.91 91 SER A N 1
ATOM 731 C CA . SER A 1 91 ? -33.947 46.484 44.045 1.00 54.91 91 SER A CA 1
ATOM 732 C C . SER A 1 91 ? -34.265 47.876 44.602 1.00 54.91 91 SER A C 1
ATOM 734 O O . SER A 1 91 ? -33.539 48.391 45.453 1.00 54.91 91 SER A O 1
ATOM 736 N N . ALA A 1 92 ? -35.332 48.502 44.105 1.0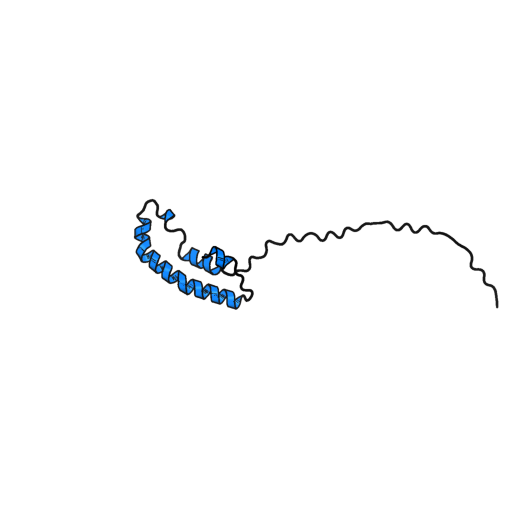0 48.19 92 ALA A N 1
ATOM 737 C CA . ALA A 1 92 ? -35.908 49.697 44.706 1.00 48.19 92 ALA A CA 1
ATOM 738 C C . ALA A 1 92 ? -36.521 49.315 46.062 1.00 48.19 92 ALA A C 1
ATOM 740 O O . ALA A 1 92 ? -37.479 48.551 46.144 1.00 48.19 92 ALA A O 1
ATOM 741 N N . MET A 1 93 ? -35.915 49.822 47.131 1.00 52.81 93 MET A N 1
ATOM 742 C CA . MET A 1 93 ? -36.331 49.625 48.513 1.00 52.81 93 MET A CA 1
ATOM 743 C C . MET A 1 93 ? -37.632 50.402 48.764 1.00 52.81 93 MET A C 1
ATOM 745 O O . MET A 1 93 ? -37.611 51.564 49.160 1.00 52.81 93 MET A O 1
ATOM 749 N N . THR A 1 94 ? -38.781 49.780 48.495 1.00 55.78 94 THR A N 1
ATOM 750 C CA . THR A 1 94 ? -40.086 50.265 48.963 1.00 55.78 94 THR A CA 1
ATOM 751 C C . THR A 1 94 ? -40.203 49.996 50.456 1.00 55.78 94 THR A C 1
ATOM 753 O O . THR A 1 94 ? -40.400 48.862 50.887 1.00 55.78 94 THR A O 1
ATOM 756 N N . GLY A 1 95 ? -40.048 51.056 51.247 1.00 52.09 95 GLY A N 1
ATOM 757 C CA . GLY A 1 95 ? -40.347 51.043 52.669 1.00 52.09 95 GLY A CA 1
ATOM 758 C C . GLY A 1 95 ? -41.845 50.897 52.922 1.00 52.09 95 GLY A C 1
ATOM 759 O O . GLY A 1 95 ? -42.649 51.601 52.320 1.00 52.09 95 GLY A O 1
ATOM 760 N N . LEU A 1 96 ? -42.203 50.026 53.863 1.00 47.88 96 LEU A N 1
ATOM 761 C CA . LEU A 1 96 ? -43.470 50.087 54.583 1.00 47.88 96 LEU A CA 1
ATOM 762 C C . LEU A 1 96 ? -43.272 49.581 56.024 1.00 47.88 96 LEU A C 1
ATOM 764 O O . LEU A 1 96 ? -43.025 48.405 56.254 1.00 47.88 96 LEU A O 1
ATOM 768 N N . TYR A 1 97 ? -43.344 50.539 56.954 1.00 41.88 97 TYR A N 1
ATOM 769 C CA . TYR A 1 97 ? -43.964 50.510 58.290 1.00 41.88 97 TYR A CA 1
ATOM 770 C C . TYR A 1 97 ? -43.755 49.269 59.182 1.00 41.88 97 TYR A C 1
ATOM 772 O O . TYR A 1 97 ? -44.256 48.184 58.930 1.00 41.88 97 TYR A O 1
ATOM 780 N N . ARG A 1 98 ? -43.005 49.442 60.278 1.00 45.03 98 ARG A N 1
ATOM 781 C CA . ARG A 1 98 ? -43.506 49.788 61.633 1.00 45.03 98 ARG A CA 1
ATOM 782 C C . ARG A 1 98 ? -43.729 48.525 62.473 1.00 45.03 98 ARG A C 1
ATOM 784 O O . ARG A 1 98 ? -44.833 48.003 62.549 1.00 45.03 98 ARG A O 1
ATOM 791 N N . SER A 1 99 ? -42.683 48.112 63.184 1.00 46.47 99 SER A N 1
ATOM 792 C CA . SER A 1 99 ? -42.816 47.200 64.321 1.00 46.47 99 SER A CA 1
ATOM 793 C C . SER A 1 99 ? -43.155 48.008 65.571 1.00 46.47 99 SER A C 1
ATOM 795 O O . SER A 1 99 ? -42.316 48.732 66.099 1.00 46.47 99 SER A O 1
ATOM 797 N N . ALA A 1 100 ? -44.395 47.884 66.031 1.00 46.44 100 ALA A N 1
ATOM 798 C CA . ALA A 1 100 ? -44.788 48.180 67.401 1.00 46.44 100 ALA A CA 1
ATOM 799 C C . ALA A 1 100 ? -45.642 47.003 67.879 1.00 46.44 100 ALA A C 1
ATOM 801 O O . ALA A 1 100 ? -46.756 46.810 67.399 1.00 46.44 100 ALA A O 1
ATOM 802 N N . SER A 1 101 ? -45.110 46.214 68.808 1.00 46.19 101 SER A N 1
ATOM 803 C CA . SER A 1 101 ? -45.888 45.243 69.573 1.00 46.19 101 SER A CA 1
ATOM 804 C C . SER A 1 101 ? -45.379 45.218 71.009 1.00 46.19 101 SER A C 1
ATOM 806 O O . SER A 1 101 ? -44.227 44.888 71.284 1.00 46.19 101 SER A O 1
ATOM 808 N N . THR A 1 102 ? -46.275 45.659 71.879 1.00 51.66 102 THR A N 1
ATOM 809 C CA . THR A 1 102 ? -46.209 45.854 73.324 1.00 51.66 102 THR A CA 1
ATOM 810 C C . THR A 1 102 ? -46.504 44.553 74.090 1.00 51.66 102 THR A C 1
ATOM 812 O O . THR A 1 102 ? -47.283 43.741 73.599 1.00 51.66 102 THR A O 1
ATOM 815 N N . LEU A 1 103 ? -46.017 44.486 75.344 1.00 39.28 103 LEU A N 1
ATOM 816 C CA . LEU A 1 103 ? -46.435 43.615 76.473 1.00 39.28 103 LEU A CA 1
ATOM 817 C C . LEU A 1 103 ? -46.030 42.125 76.373 1.00 39.28 103 LEU A C 1
ATOM 819 O O . LEU A 1 103 ? -46.067 41.533 75.304 1.00 39.28 103 LEU A O 1
ATOM 823 N N . LYS A 1 104 ? -45.612 41.461 77.458 1.00 38.72 104 LYS A N 1
ATOM 824 C CA . LYS A 1 104 ? -46.140 41.473 78.833 1.00 38.72 104 LYS A CA 1
ATOM 825 C C . LYS A 1 104 ? -45.052 41.125 79.852 1.00 38.72 104 LYS A C 1
ATOM 827 O O . LYS A 1 104 ? -44.188 40.294 79.501 1.00 38.72 104 LYS A O 1
#